Protein AF-A0A5C6LNM5-F1 (afdb_monomer_lite)

pLDDT: mean 77.06, std 18.8, range [36.38, 93.88]

Structure (mmCIF, N/CA/C/O backbone):
data_AF-A0A5C6LNM5-F1
#
_entry.id   AF-A0A5C6LNM5-F1
#
loop_
_atom_site.group_PDB
_atom_site.id
_atom_site.type_symbol
_atom_site.label_atom_id
_atom_site.label_alt_id
_atom_site.label_comp_id
_atom_site.label_asym_id
_atom_site.label_entity_id
_atom_site.label_seq_id
_atom_site.pdbx_PDB_ins_code
_atom_site.Cartn_x
_atom_site.Cartn_y
_atom_site.Cartn_z
_atom_site.occupancy
_atom_site.B_iso_or_equiv
_atom_site.auth_seq_id
_atom_site.auth_comp_id
_atom_site.auth_asym_id
_atom_site.auth_atom_id
_atom_site.pdbx_PDB_model_num
ATOM 1 N N . MET A 1 1 ? 0.236 -54.122 -20.865 1.00 36.56 1 MET A N 1
ATOM 2 C CA . MET A 1 1 ? 1.444 -53.407 -21.322 1.00 36.56 1 MET A CA 1
ATOM 3 C C . MET A 1 1 ? 1.020 -51.995 -21.698 1.00 36.56 1 MET A C 1
ATOM 5 O O . MET A 1 1 ? 0.007 -51.891 -22.372 1.00 36.56 1 MET A O 1
ATOM 9 N N . ASN A 1 2 ? 1.727 -50.995 -21.145 1.00 37.34 2 ASN A N 1
ATOM 10 C CA . ASN A 1 2 ? 1.994 -49.610 -21.595 1.00 37.34 2 ASN A CA 1
ATOM 11 C C . ASN A 1 2 ? 1.107 -49.020 -22.714 1.00 37.34 2 ASN A C 1
ATOM 13 O O . ASN A 1 2 ? 0.873 -49.675 -23.716 1.00 37.34 2 ASN A O 1
ATOM 17 N N . THR A 1 3 ? 0.653 -47.764 -22.714 1.00 41.94 3 THR A N 1
ATOM 18 C CA . THR A 1 3 ? 1.099 -46.494 -22.094 1.00 41.94 3 THR A CA 1
ATOM 19 C C . THR A 1 3 ? -0.045 -45.509 -22.415 1.00 41.94 3 THR A C 1
ATOM 21 O O . THR A 1 3 ? -0.576 -45.550 -23.517 1.00 41.94 3 THR A O 1
ATOM 24 N N . GLY A 1 4 ? -0.599 -44.726 -21.492 1.00 41.59 4 GLY A N 1
ATOM 25 C CA . GLY A 1 4 ? 0.009 -43.487 -21.020 1.00 41.59 4 GLY A CA 1
ATOM 26 C C . GLY A 1 4 ? -0.140 -42.368 -22.052 1.00 41.59 4 GLY A C 1
ATOM 27 O O . GLY A 1 4 ? 0.735 -42.253 -22.891 1.00 41.59 4 GLY A O 1
ATOM 28 N N . VAL A 1 5 ? -1.182 -41.530 -21.953 1.00 48.62 5 VAL A N 1
ATOM 29 C CA . VAL A 1 5 ? -1.053 -40.083 -22.208 1.00 48.62 5 VAL A CA 1
ATOM 30 C C . VAL A 1 5 ? -2.134 -39.341 -21.418 1.00 48.62 5 VAL A C 1
ATOM 32 O O . VAL A 1 5 ? -3.319 -39.367 -21.747 1.00 48.62 5 VAL A O 1
ATOM 35 N N . PHE A 1 6 ? -1.702 -38.692 -20.342 1.00 45.38 6 PHE A N 1
ATOM 36 C CA . PHE A 1 6 ? -2.466 -37.676 -19.642 1.00 45.38 6 PHE A CA 1
ATOM 37 C C . PHE A 1 6 ? -2.569 -36.463 -20.565 1.00 45.38 6 PHE A C 1
ATOM 39 O O . PHE A 1 6 ? -1.612 -35.711 -20.703 1.00 45.38 6 PHE A O 1
ATOM 46 N N . HIS A 1 7 ? -3.730 -36.245 -21.171 1.00 44.00 7 HIS A N 1
ATOM 47 C CA . HIS A 1 7 ? -4.103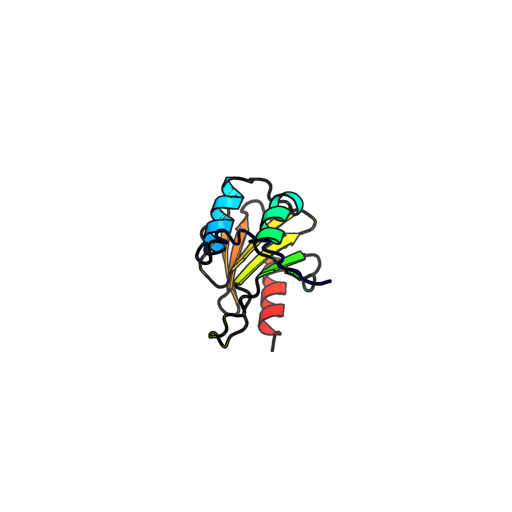 -34.915 -21.637 1.00 44.00 7 HIS A CA 1
ATOM 48 C C . HIS A 1 7 ? -5.035 -34.306 -20.595 1.00 44.00 7 HIS A C 1
ATOM 50 O O . HIS A 1 7 ? -6.209 -34.047 -20.844 1.00 44.00 7 HIS A O 1
ATOM 56 N N . ALA A 1 8 ? -4.489 -34.063 -19.399 1.00 39.69 8 ALA A N 1
ATOM 57 C CA . ALA A 1 8 ? -4.952 -32.934 -18.616 1.00 39.69 8 ALA A CA 1
ATOM 58 C C . ALA A 1 8 ? -4.524 -31.696 -19.410 1.00 39.69 8 ALA A C 1
ATOM 60 O O . ALA A 1 8 ? -3.464 -31.120 -19.180 1.00 39.69 8 ALA A O 1
ATOM 61 N N . ALA A 1 9 ? -5.330 -31.333 -20.408 1.00 42.72 9 ALA A N 1
ATOM 62 C CA . ALA A 1 9 ? -5.367 -29.977 -20.904 1.00 42.72 9 ALA A CA 1
ATOM 63 C C . ALA A 1 9 ? -5.842 -29.146 -19.715 1.00 42.72 9 ALA A C 1
ATOM 65 O O . ALA A 1 9 ? -7.035 -28.906 -19.530 1.00 42.72 9 ALA A O 1
ATOM 66 N N . VAL A 1 10 ? -4.885 -28.793 -18.853 1.00 44.28 10 VAL A N 1
ATOM 67 C CA . VAL A 1 10 ? -4.981 -27.645 -17.975 1.00 44.28 10 VAL A CA 1
ATOM 68 C C . VAL A 1 10 ? -5.440 -26.561 -18.922 1.00 44.28 10 VAL A C 1
ATOM 70 O O . VAL A 1 10 ? -4.698 -26.146 -19.812 1.00 44.28 10 VAL A O 1
ATOM 73 N N . GLN A 1 11 ? -6.711 -26.191 -18.815 1.00 40.22 11 GLN A N 1
ATOM 74 C CA . GLN A 1 11 ? -7.189 -24.965 -19.397 1.00 40.22 11 GLN A CA 1
ATOM 75 C C . GLN A 1 11 ? -6.423 -23.870 -18.654 1.00 40.22 11 GLN A C 1
ATOM 77 O O . GLN A 1 11 ? -6.928 -23.258 -17.721 1.00 40.22 11 GLN A O 1
ATOM 82 N N . GLN A 1 12 ? -5.183 -23.627 -19.092 1.00 39.41 12 GLN A N 1
ATOM 83 C CA . GLN A 1 12 ? -4.413 -22.398 -18.943 1.00 39.41 12 GLN A CA 1
ATOM 84 C C . GLN A 1 12 ? -5.133 -21.303 -19.740 1.00 39.41 12 GLN A C 1
ATOM 86 O O . GLN A 1 12 ? -4.552 -20.571 -20.539 1.00 39.41 12 GLN A O 1
ATOM 91 N N . ASN A 1 13 ? -6.452 -21.230 -19.575 1.00 36.44 13 ASN A N 1
ATOM 92 C CA . ASN A 1 13 ? -7.282 -20.223 -20.162 1.00 36.44 13 ASN A CA 1
ATOM 93 C C . ASN A 1 13 ? -6.990 -18.969 -19.355 1.00 36.44 13 ASN A C 1
ATOM 95 O O . ASN A 1 13 ? -7.612 -18.686 -18.338 1.00 36.44 13 ASN A O 1
ATOM 99 N N . LYS A 1 14 ? -6.023 -18.214 -19.868 1.00 40.78 14 LYS A N 1
ATOM 100 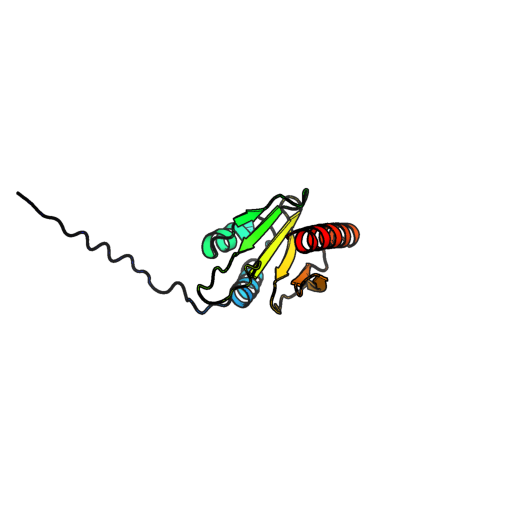C CA . LYS A 1 14 ? -6.021 -16.766 -19.755 1.00 40.78 14 LYS A CA 1
ATOM 101 C C . LYS A 1 14 ? -5.946 -16.287 -18.306 1.00 40.78 14 LYS A C 1
ATOM 103 O O . LYS A 1 14 ? -6.746 -15.454 -17.883 1.00 40.78 14 LYS A O 1
ATOM 108 N N . LEU A 1 15 ? -4.883 -16.681 -17.603 1.00 39.38 15 LEU A N 1
ATOM 109 C CA . LEU A 1 15 ? -4.169 -15.672 -16.821 1.00 39.38 15 LEU A CA 1
ATOM 110 C C . LEU A 1 15 ? -3.847 -14.572 -17.829 1.00 39.38 15 LEU A C 1
ATOM 112 O O . LEU A 1 15 ? -2.957 -14.727 -18.661 1.00 39.38 15 LEU A O 1
ATOM 116 N N . LYS A 1 16 ? -4.698 -13.543 -17.877 1.00 40.62 16 LYS A N 1
ATOM 117 C CA . LYS A 1 16 ? -4.489 -12.352 -18.686 1.00 40.62 16 LYS A CA 1
ATOM 118 C C . LYS A 1 16 ? -3.123 -11.809 -18.269 1.00 40.62 16 LYS A C 1
ATOM 120 O O . LYS A 1 16 ? -3.037 -11.017 -17.340 1.00 40.62 16 LYS A O 1
ATOM 125 N N . GLN A 1 17 ? -2.082 -12.197 -19.002 1.00 39.66 17 GLN A N 1
ATOM 126 C CA . GLN A 1 17 ? -0.718 -11.661 -18.959 1.00 39.66 17 GLN A CA 1
ATOM 127 C C . GLN A 1 17 ? -0.666 -10.148 -19.253 1.00 39.66 17 GLN A C 1
ATOM 129 O O . GLN A 1 17 ? 0.404 -9.567 -19.370 1.00 39.66 17 GLN A O 1
ATOM 134 N N . SER A 1 18 ? -1.816 -9.486 -19.382 1.00 42.84 18 SER A N 1
ATOM 135 C CA . SER A 1 18 ? -1.936 -8.051 -19.612 1.00 42.84 18 SER A CA 1
ATOM 136 C C . SER A 1 18 ? -2.848 -7.356 -18.604 1.00 42.84 18 SER A C 1
ATOM 138 O O . SER A 1 18 ? -3.095 -6.161 -18.760 1.00 42.84 18 SER A O 1
ATOM 140 N N . THR A 1 19 ? -3.362 -8.044 -17.574 1.00 51.81 19 THR A N 1
ATOM 141 C CA . THR A 1 19 ? -3.989 -7.309 -16.471 1.00 51.81 19 THR A CA 1
ATOM 142 C C . THR A 1 19 ? -2.869 -6.778 -15.597 1.00 51.81 19 THR A C 1
ATOM 144 O O . THR A 1 19 ? -2.343 -7.475 -14.736 1.00 51.81 19 THR A O 1
ATOM 147 N N . ILE A 1 20 ? -2.478 -5.543 -15.887 1.00 72.06 20 ILE A N 1
ATOM 148 C CA . ILE A 1 20 ? -1.580 -4.741 -15.066 1.00 72.06 20 ILE A CA 1
ATOM 149 C C . ILE A 1 20 ? -2.092 -4.849 -13.618 1.00 72.06 20 ILE A C 1
ATOM 151 O O . ILE A 1 20 ? -3.262 -4.528 -13.378 1.00 72.06 20 ILE A O 1
ATOM 155 N N . ILE A 1 21 ? -1.266 -5.363 -12.695 1.00 78.56 21 ILE A N 1
ATOM 156 C CA . ILE A 1 21 ? -1.649 -5.630 -11.295 1.00 78.56 21 ILE A CA 1
ATOM 157 C C . ILE A 1 21 ? -2.254 -4.379 -10.652 1.00 78.56 21 ILE A C 1
ATOM 159 O O . ILE A 1 21 ? -3.230 -4.474 -9.916 1.00 78.56 21 ILE A O 1
ATOM 163 N N . GLU A 1 22 ? -1.776 -3.205 -11.060 1.00 80.38 22 GLU A N 1
ATOM 164 C CA . GLU A 1 22 ? -2.323 -1.902 -10.703 1.00 80.38 22 GLU A CA 1
ATOM 165 C C . GLU A 1 22 ? -3.830 -1.751 -11.021 1.00 80.38 22 GLU A C 1
ATOM 167 O O . GLU A 1 22 ? -4.626 -1.356 -10.167 1.00 80.38 22 GLU A O 1
ATOM 172 N N . ASN A 1 23 ? -4.251 -2.105 -12.239 1.00 81.75 23 ASN A N 1
ATOM 173 C CA . ASN A 1 23 ? -5.659 -2.036 -12.645 1.00 81.75 23 ASN A CA 1
ATOM 174 C C . ASN A 1 23 ? -6.488 -3.128 -11.970 1.00 81.75 23 ASN A C 1
ATOM 176 O O . ASN A 1 23 ? -7.616 -2.872 -11.558 1.00 81.75 23 ASN A O 1
ATOM 180 N N . ALA A 1 24 ? -5.926 -4.334 -11.848 1.00 84.56 24 ALA A N 1
ATOM 181 C CA . ALA A 1 24 ? -6.593 -5.425 -11.152 1.00 84.56 24 ALA A CA 1
ATOM 182 C C . ALA A 1 24 ? -6.861 -5.065 -9.692 1.00 84.56 24 ALA A C 1
ATOM 184 O O . ALA A 1 24 ? -7.947 -5.334 -9.200 1.00 84.56 24 ALA A O 1
ATOM 185 N N . LEU A 1 25 ? -5.897 -4.431 -9.022 1.00 86.44 25 LEU A N 1
ATOM 186 C CA . LEU A 1 25 ? -6.031 -3.993 -7.642 1.00 86.44 25 LEU A CA 1
ATOM 187 C C . LEU A 1 25 ? -7.112 -2.926 -7.511 1.00 86.44 25 LEU A C 1
ATOM 189 O O . LEU A 1 25 ? -7.975 -3.044 -6.649 1.00 86.44 25 LEU A O 1
ATOM 193 N N . ALA A 1 26 ? -7.107 -1.918 -8.387 1.00 85.06 26 ALA A N 1
ATOM 194 C CA . ALA A 1 26 ? -8.131 -0.879 -8.380 1.00 85.06 26 ALA A CA 1
ATOM 195 C C . ALA A 1 26 ? -9.544 -1.466 -8.542 1.00 85.06 26 ALA A C 1
ATOM 197 O O . ALA A 1 26 ? -10.428 -1.143 -7.752 1.00 85.06 26 ALA A O 1
ATOM 198 N N . THR A 1 27 ? -9.742 -2.371 -9.506 1.00 86.62 27 THR A N 1
ATOM 199 C CA . THR A 1 27 ? -11.026 -3.060 -9.706 1.00 86.62 27 THR A CA 1
ATOM 200 C C . THR A 1 27 ? -11.378 -3.957 -8.521 1.00 86.62 27 THR A C 1
ATOM 202 O O . THR A 1 27 ? -12.482 -3.862 -7.994 1.00 86.62 27 THR A O 1
ATOM 205 N N . TYR A 1 28 ? -10.428 -4.758 -8.034 1.00 87.31 28 TYR A N 1
ATOM 206 C CA . TYR A 1 28 ? -10.642 -5.657 -6.902 1.00 87.31 28 TYR A CA 1
ATOM 207 C C . TYR A 1 28 ? -11.086 -4.892 -5.654 1.00 87.31 28 TYR A C 1
ATOM 209 O O . TYR A 1 28 ? -12.021 -5.300 -4.979 1.00 87.31 28 TYR A O 1
ATOM 217 N N . MET A 1 29 ? -10.468 -3.746 -5.369 1.00 85.12 29 MET A N 1
ATOM 218 C CA . MET A 1 29 ? -10.834 -2.902 -4.230 1.00 85.12 29 MET A CA 1
ATOM 219 C C . MET A 1 29 ? -12.200 -2.219 -4.375 1.00 85.12 29 MET A C 1
ATOM 221 O O . MET A 1 29 ? -12.801 -1.849 -3.366 1.00 85.12 29 MET A O 1
ATOM 225 N N . GLN A 1 30 ? -12.690 -2.030 -5.603 1.00 84.69 30 GLN A N 1
ATOM 226 C CA . GLN A 1 30 ? -14.048 -1.541 -5.852 1.00 84.69 30 GLN A CA 1
ATOM 227 C C . GLN A 1 30 ? -15.091 -2.646 -5.636 1.00 84.69 30 GLN A C 1
ATOM 229 O O . GLN A 1 30 ? -16.155 -2.377 -5.082 1.00 84.69 30 GLN A O 1
ATOM 234 N N . GLU A 1 31 ? -14.784 -3.882 -6.038 1.00 85.06 31 GLU A N 1
ATOM 235 C CA . GLU A 1 31 ? -15.663 -5.046 -5.856 1.00 85.06 31 GLU A CA 1
ATOM 236 C C . GLU A 1 31 ? -15.646 -5.574 -4.410 1.00 85.06 31 GLU A C 1
ATOM 238 O O . GLU A 1 31 ? -16.665 -6.038 -3.897 1.00 85.06 31 GLU A O 1
ATOM 243 N N . HIS A 1 32 ? -14.506 -5.444 -3.728 1.00 83.50 32 HIS A N 1
ATOM 244 C CA . HIS A 1 32 ? -14.265 -5.903 -2.365 1.00 83.50 32 HIS A CA 1
ATOM 245 C C . HIS A 1 32 ? -13.847 -4.724 -1.472 1.00 83.50 32 HIS A C 1
ATOM 247 O O . HIS A 1 32 ? -12.656 -4.440 -1.317 1.00 83.50 32 HIS A O 1
ATOM 253 N N . PRO A 1 33 ? -14.805 -4.033 -0.826 1.00 76.06 33 PRO A N 1
ATOM 254 C CA . PRO A 1 33 ? -14.504 -2.877 0.020 1.00 76.06 33 PRO A CA 1
ATOM 255 C C . PRO A 1 33 ? -13.800 -3.257 1.334 1.00 76.06 33 PRO A C 1
ATOM 257 O O . PRO A 1 33 ? -13.330 -2.381 2.069 1.00 76.06 33 PRO A O 1
ATOM 260 N N . GLU A 1 34 ? -13.739 -4.550 1.657 1.00 84.31 34 GLU A N 1
ATOM 261 C CA . GLU A 1 34 ? -13.076 -5.080 2.841 1.00 84.31 34 GLU A CA 1
ATOM 262 C C . GLU A 1 34 ? -11.556 -4.941 2.727 1.00 84.31 34 GLU A C 1
ATOM 264 O O . GLU A 1 34 ? -10.848 -5.793 2.197 1.00 84.31 34 GLU A O 1
ATOM 269 N N . LYS A 1 35 ? -11.038 -3.855 3.302 1.00 85.94 35 LYS A N 1
ATOM 270 C CA . LYS A 1 35 ? -9.603 -3.563 3.416 1.00 85.94 35 LYS A CA 1
ATOM 271 C C . LYS A 1 35 ? -8.940 -4.401 4.514 1.00 85.94 35 LYS A C 1
ATOM 273 O O . LYS A 1 35 ? -8.263 -3.858 5.388 1.00 85.94 35 LYS A O 1
ATOM 278 N N . THR A 1 36 ? -9.181 -5.707 4.522 1.00 90.25 36 THR A N 1
ATOM 279 C CA . THR A 1 36 ? -8.613 -6.646 5.495 1.00 90.25 36 THR A CA 1
ATOM 280 C C . THR A 1 36 ? -7.737 -7.678 4.808 1.00 90.25 36 THR A C 1
ATOM 282 O O . THR A 1 36 ? -7.856 -7.905 3.606 1.00 90.25 36 THR A O 1
ATOM 285 N N . LYS A 1 37 ? -6.846 -8.326 5.562 1.00 87.38 37 LYS A N 1
ATOM 286 C CA . LYS A 1 37 ? -6.022 -9.417 5.027 1.00 87.38 37 LYS A CA 1
ATOM 287 C C . LYS A 1 37 ? -6.882 -10.526 4.410 1.00 87.38 37 LYS A C 1
ATOM 289 O O . LYS A 1 37 ? -6.572 -10.976 3.316 1.00 87.38 37 LYS A O 1
ATOM 294 N N . ALA A 1 38 ? -7.971 -10.909 5.079 1.00 88.56 38 ALA A N 1
ATOM 295 C CA . ALA A 1 38 ? -8.914 -11.902 4.568 1.00 88.56 38 ALA A CA 1
ATOM 296 C C . ALA A 1 38 ? -9.597 -11.430 3.274 1.00 88.56 38 ALA A C 1
ATOM 298 O O . ALA A 1 38 ? -9.644 -12.173 2.299 1.00 88.56 38 ALA A O 1
ATOM 299 N N . GLY A 1 39 ? -10.044 -10.169 3.229 1.00 86.50 39 GLY A N 1
ATOM 300 C CA . GLY A 1 39 ? -10.644 -9.581 2.028 1.00 86.50 39 GLY A CA 1
ATOM 301 C C . GLY A 1 39 ? -9.679 -9.508 0.843 1.00 86.50 39 GLY A C 1
ATOM 302 O O . GLY A 1 39 ? -10.105 -9.608 -0.301 1.00 86.50 39 GLY A O 1
ATOM 303 N N . MET A 1 40 ? -8.376 -9.401 1.103 1.00 89.88 40 MET A N 1
ATOM 304 C CA . MET A 1 40 ? -7.323 -9.358 0.085 1.00 89.88 40 MET A CA 1
ATOM 305 C C . MET A 1 40 ? -6.690 -10.726 -0.206 1.00 89.88 40 MET A C 1
ATOM 307 O O . MET A 1 40 ? -5.810 -10.809 -1.061 1.00 89.88 40 MET A O 1
ATOM 311 N N . GLU A 1 41 ? -7.107 -11.798 0.472 1.00 88.38 41 GLU A N 1
ATOM 312 C CA . GLU A 1 41 ? -6.461 -13.111 0.366 1.00 88.38 41 GLU A CA 1
ATOM 313 C C . GLU A 1 41 ? -6.550 -13.676 -1.056 1.00 88.38 41 GLU A C 1
ATOM 315 O O . GLU A 1 41 ? -5.539 -14.113 -1.606 1.00 88.38 41 GLU A O 1
ATOM 320 N N . SER A 1 42 ? -7.720 -13.581 -1.694 1.00 88.25 42 SER A N 1
ATOM 321 C CA . SER A 1 42 ? -7.904 -14.017 -3.083 1.00 88.25 42 SER A CA 1
ATOM 322 C C . SER A 1 42 ? -6.993 -13.249 -4.040 1.00 88.25 42 SER A C 1
ATOM 324 O O . SER A 1 42 ? -6.404 -13.848 -4.935 1.00 88.25 42 SER A O 1
ATOM 326 N N . PHE A 1 43 ? -6.821 -11.939 -3.829 1.00 87.25 43 PHE A N 1
ATOM 327 C CA . PHE A 1 43 ? -5.910 -11.116 -4.627 1.00 87.25 43 PHE A CA 1
ATOM 328 C C . PHE A 1 43 ? -4.446 -11.522 -4.414 1.00 87.25 43 PHE A C 1
ATOM 330 O O . PHE A 1 43 ? -3.707 -11.705 -5.380 1.00 87.25 43 PHE A O 1
ATOM 337 N N . ILE A 1 44 ? -4.039 -11.717 -3.155 1.00 87.38 44 ILE A N 1
ATOM 338 C CA . ILE A 1 44 ? -2.699 -12.191 -2.781 1.00 87.38 44 ILE A CA 1
ATOM 339 C C . ILE A 1 44 ? -2.397 -13.527 -3.463 1.00 87.38 44 ILE A C 1
ATOM 341 O O . ILE A 1 44 ? -1.336 -13.675 -4.060 1.00 87.38 44 ILE A O 1
ATOM 345 N N . GLN A 1 45 ? -3.332 -14.477 -3.434 1.00 86.50 45 GLN A N 1
ATOM 346 C CA . GLN A 1 45 ? -3.164 -15.781 -4.076 1.00 86.50 45 GLN A CA 1
ATOM 347 C C . GLN A 1 45 ? -3.154 -15.678 -5.606 1.00 86.50 45 GLN A C 1
ATOM 349 O O . GLN A 1 45 ? -2.313 -16.298 -6.255 1.00 86.50 45 GLN A O 1
ATOM 354 N N . GLN A 1 46 ? -4.048 -14.872 -6.186 1.00 83.88 46 GLN A N 1
ATOM 355 C CA . GLN A 1 46 ? -4.162 -14.687 -7.634 1.00 83.88 46 GLN A CA 1
ATOM 356 C C . GLN A 1 46 ? -2.891 -14.088 -8.248 1.00 83.88 46 GLN A C 1
ATOM 358 O O . GLN A 1 46 ? -2.488 -14.503 -9.334 1.00 83.88 46 GLN A O 1
ATOM 363 N N . PHE A 1 47 ? -2.273 -13.124 -7.564 1.00 81.38 47 PHE A N 1
ATOM 364 C CA . PHE A 1 47 ? -1.031 -12.476 -7.995 1.00 81.38 47 PHE A CA 1
ATOM 365 C C . PHE A 1 47 ? 0.221 -13.076 -7.349 1.00 81.38 47 PHE A C 1
ATOM 367 O O . PHE A 1 47 ? 1.310 -12.552 -7.559 1.00 81.38 47 PHE A O 1
ATOM 374 N N . GLN A 1 48 ? 0.067 -14.167 -6.590 1.00 82.62 48 GLN A N 1
ATOM 375 C CA . GLN A 1 48 ? 1.143 -14.879 -5.896 1.00 82.62 48 GLN A CA 1
ATOM 376 C C . GLN A 1 48 ? 2.047 -13.950 -5.067 1.00 82.62 48 GLN A C 1
ATOM 378 O O . GLN A 1 48 ? 3.267 -14.092 -5.079 1.00 82.62 48 GLN A O 1
ATOM 383 N N . LEU A 1 49 ? 1.446 -12.993 -4.353 1.00 85.44 49 LEU A N 1
ATOM 384 C CA . LEU A 1 49 ? 2.193 -12.040 -3.537 1.00 85.44 49 LEU A CA 1
ATOM 385 C C . LEU A 1 49 ? 2.878 -12.751 -2.367 1.00 85.44 49 LEU A C 1
ATOM 387 O O . LEU A 1 49 ? 2.251 -13.511 -1.625 1.00 85.44 49 LEU A O 1
ATOM 391 N N . GLU A 1 50 ? 4.151 -12.447 -2.163 1.00 85.62 50 GLU A N 1
ATOM 392 C CA . GLU A 1 50 ? 4.949 -12.985 -1.071 1.00 85.62 50 GLU A CA 1
ATOM 393 C C . GLU A 1 50 ? 4.818 -12.116 0.179 1.00 85.62 50 GLU A C 1
ATOM 395 O O . GLU A 1 50 ? 4.809 -10.888 0.106 1.00 85.62 50 GLU A O 1
ATOM 400 N N . ALA A 1 51 ? 4.727 -12.758 1.343 1.00 86.69 51 ALA A N 1
ATOM 401 C CA . ALA A 1 51 ? 4.695 -12.059 2.620 1.00 86.69 51 ALA A CA 1
ATOM 402 C C . ALA A 1 51 ? 6.114 -11.678 3.068 1.00 86.69 51 ALA A C 1
ATOM 404 O O . ALA A 1 51 ? 6.972 -12.540 3.251 1.00 86.69 51 ALA A O 1
ATOM 405 N N . MET A 1 52 ? 6.325 -10.395 3.335 1.00 83.44 52 MET A N 1
ATOM 406 C CA . MET A 1 52 ? 7.490 -9.832 4.002 1.00 83.44 52 MET A CA 1
ATOM 407 C C . MET A 1 52 ? 7.069 -9.240 5.343 1.00 83.44 52 MET A C 1
ATOM 409 O O . MET A 1 52 ? 6.145 -8.438 5.431 1.00 83.44 52 MET A O 1
ATOM 413 N N . ASP A 1 53 ? 7.786 -9.611 6.397 1.00 82.00 53 ASP A N 1
ATOM 414 C CA . ASP A 1 53 ? 7.558 -9.111 7.758 1.00 82.00 53 ASP A CA 1
ATOM 415 C C . ASP A 1 53 ? 8.814 -8.402 8.303 1.00 82.00 53 ASP A C 1
ATOM 417 O O . ASP A 1 53 ? 9.068 -8.341 9.505 1.00 82.00 53 ASP A O 1
ATOM 421 N N . ASN A 1 54 ? 9.641 -7.856 7.402 1.00 76.62 54 ASN A N 1
ATOM 422 C CA . ASN A 1 54 ? 10.865 -7.133 7.761 1.00 76.62 54 ASN A CA 1
ATOM 423 C C . ASN A 1 54 ? 10.553 -5.806 8.469 1.00 76.62 54 ASN A C 1
ATOM 425 O O . ASN A 1 54 ? 11.298 -5.372 9.350 1.00 76.62 54 ASN A O 1
ATOM 429 N N . ASN A 1 55 ? 9.420 -5.180 8.139 1.00 79.56 55 ASN A N 1
ATOM 430 C CA . ASN A 1 55 ? 9.011 -3.890 8.681 1.00 79.56 55 ASN A CA 1
ATOM 431 C C . ASN A 1 55 ? 8.006 -4.007 9.836 1.00 79.56 55 ASN A C 1
ATOM 433 O O . ASN A 1 55 ? 7.087 -3.196 9.931 1.00 79.56 55 ASN A O 1
ATOM 437 N N . LYS A 1 56 ? 8.195 -4.939 10.783 1.00 81.44 56 LYS A N 1
ATOM 438 C CA . LYS A 1 56 ? 7.326 -5.058 11.976 1.00 81.44 56 LYS A CA 1
ATOM 439 C C . LYS A 1 56 ? 7.003 -3.692 12.616 1.00 81.44 56 LYS A C 1
ATOM 441 O O . LYS A 1 56 ? 7.913 -2.858 12.782 1.00 81.44 56 LYS A O 1
ATOM 446 N N . PRO A 1 57 ? 5.740 -3.448 13.022 1.00 87.94 57 PRO A N 1
ATOM 447 C CA . PRO A 1 57 ? 4.592 -4.373 13.055 1.00 87.94 57 PRO A CA 1
ATOM 448 C C . PRO A 1 57 ? 3.781 -4.451 11.740 1.00 87.94 57 PRO A C 1
ATOM 450 O O . PRO A 1 57 ? 2.612 -4.839 11.770 1.00 87.94 57 PRO A O 1
ATOM 453 N N . TYR A 1 58 ? 4.355 -4.020 10.615 1.00 90.12 58 TYR A N 1
ATOM 454 C CA . TYR A 1 58 ? 3.706 -4.063 9.307 1.00 90.12 58 TYR A CA 1
ATOM 455 C C . TYR A 1 58 ? 4.014 -5.375 8.591 1.00 90.12 58 TYR A C 1
ATOM 457 O O . TYR A 1 58 ? 5.163 -5.812 8.585 1.00 90.12 58 TYR A O 1
ATOM 465 N N . ILE A 1 59 ? 2.982 -5.950 7.976 1.00 91.06 59 ILE A N 1
ATOM 466 C CA . ILE A 1 59 ? 3.093 -7.103 7.085 1.00 91.06 59 ILE A CA 1
ATOM 467 C C . ILE A 1 59 ? 2.906 -6.586 5.665 1.00 91.06 59 ILE A C 1
ATOM 469 O O . ILE A 1 59 ? 1.906 -5.935 5.355 1.00 91.06 59 ILE A O 1
ATOM 473 N N . GLU A 1 60 ? 3.866 -6.877 4.806 1.00 89.81 60 GLU A N 1
ATOM 474 C CA . GLU A 1 60 ? 3.900 -6.432 3.423 1.00 89.81 60 GLU A CA 1
ATOM 475 C C . GLU A 1 60 ? 3.677 -7.632 2.509 1.00 89.81 60 GLU A C 1
ATOM 477 O O . GLU A 1 60 ? 4.355 -8.640 2.648 1.00 89.81 60 GLU A O 1
ATOM 482 N N . TYR A 1 61 ? 2.728 -7.550 1.581 1.00 89.75 61 TYR A N 1
ATOM 483 C CA . TYR A 1 61 ? 2.550 -8.571 0.547 1.00 89.75 61 TYR A CA 1
ATOM 484 C C . TYR A 1 61 ? 2.979 -7.994 -0.786 1.00 89.75 61 TYR A C 1
ATOM 486 O O . TYR A 1 61 ? 2.316 -7.090 -1.292 1.00 89.75 61 TYR A O 1
ATOM 494 N N . TYR A 1 62 ? 4.081 -8.481 -1.339 1.00 85.94 62 TYR A N 1
ATOM 495 C CA . TYR A 1 62 ? 4.683 -7.895 -2.527 1.00 85.94 62 TYR A CA 1
ATOM 496 C C . TYR A 1 62 ? 4.700 -8.857 -3.707 1.00 85.94 62 TYR A C 1
ATOM 498 O O . TYR A 1 62 ? 4.806 -10.067 -3.537 1.00 85.94 62 TYR A O 1
ATOM 506 N N . ASN A 1 63 ? 4.621 -8.299 -4.913 1.00 80.19 63 ASN A N 1
ATOM 507 C CA . ASN A 1 63 ? 4.946 -9.032 -6.127 1.00 80.19 63 ASN A CA 1
ATOM 508 C C . ASN A 1 63 ? 6.366 -8.685 -6.557 1.00 80.19 63 ASN A C 1
ATOM 510 O O . ASN A 1 63 ? 6.707 -7.500 -6.677 1.00 80.19 63 ASN A O 1
ATOM 514 N N . TYR A 1 64 ? 7.153 -9.712 -6.844 1.00 66.56 64 TYR A N 1
ATOM 515 C CA . TYR A 1 64 ? 8.448 -9.557 -7.476 1.00 66.56 64 TYR A CA 1
ATOM 516 C C . TYR A 1 64 ? 8.319 -9.893 -8.956 1.00 66.56 64 TYR A C 1
ATOM 518 O O . TYR A 1 64 ? 8.095 -11.041 -9.337 1.00 66.56 64 TYR A O 1
ATOM 526 N N . GLU A 1 65 ? 8.438 -8.884 -9.812 1.00 58.00 65 GLU A N 1
ATOM 527 C CA . GLU A 1 65 ? 8.440 -9.119 -11.249 1.00 58.00 65 GLU A CA 1
ATOM 528 C C . GLU A 1 65 ? 9.876 -9.369 -11.712 1.00 58.00 65 GLU A C 1
ATOM 530 O O . GLU A 1 65 ? 10.604 -8.441 -12.048 1.00 58.00 65 GLU A O 1
ATOM 535 N N . SER A 1 66 ? 10.281 -10.640 -11.756 1.00 46.28 66 SER A N 1
ATOM 536 C CA . SER A 1 66 ? 11.459 -11.060 -12.524 1.00 46.28 66 SER A CA 1
ATOM 537 C C . SER A 1 66 ? 11.103 -11.048 -14.010 1.00 46.28 66 SER A C 1
ATOM 539 O O . SER A 1 66 ? 10.897 -12.095 -14.626 1.00 46.28 66 SER A O 1
ATOM 541 N N . ALA A 1 67 ? 10.970 -9.862 -14.603 1.00 43.62 67 ALA A N 1
ATOM 542 C CA . ALA A 1 67 ? 11.005 -9.760 -16.052 1.00 43.62 67 ALA A CA 1
ATOM 543 C C . ALA A 1 67 ? 12.418 -10.165 -16.485 1.00 43.62 67 ALA A C 1
ATOM 545 O O . ALA A 1 67 ? 13.389 -9.535 -16.083 1.00 43.62 67 ALA A O 1
ATOM 546 N N . ALA A 1 68 ? 12.537 -11.213 -17.301 1.00 44.34 68 ALA A N 1
ATOM 547 C CA . ALA A 1 68 ? 13.809 -11.732 -17.816 1.00 44.34 68 ALA A CA 1
ATOM 548 C C . ALA A 1 68 ? 14.685 -10.692 -18.562 1.00 44.34 68 ALA A C 1
ATOM 550 O O . ALA A 1 68 ? 15.800 -11.021 -18.955 1.00 44.34 68 ALA A O 1
ATOM 551 N N . ASP A 1 69 ? 14.187 -9.466 -18.746 1.00 41.44 69 ASP A N 1
ATOM 552 C CA . ASP A 1 69 ? 14.781 -8.380 -19.527 1.00 41.44 69 ASP A CA 1
ATOM 553 C C . ASP A 1 69 ? 15.054 -7.099 -18.705 1.00 41.44 69 ASP A C 1
ATOM 555 O O . ASP A 1 69 ? 15.727 -6.202 -19.204 1.00 41.44 69 ASP A O 1
ATOM 559 N N . ASP A 1 70 ? 14.571 -6.987 -17.455 1.00 39.69 70 ASP A N 1
ATOM 560 C CA . ASP A 1 70 ? 14.752 -5.770 -16.646 1.00 39.69 70 ASP A CA 1
ATOM 561 C C . ASP A 1 70 ? 15.795 -6.009 -15.532 1.00 39.69 70 ASP A C 1
ATOM 563 O O . ASP A 1 70 ? 15.544 -6.765 -14.590 1.00 39.69 70 ASP A O 1
ATOM 567 N N . PRO A 1 71 ? 16.999 -5.409 -15.622 1.00 38.81 71 PRO A N 1
ATOM 568 C CA . PRO A 1 71 ? 18.121 -5.694 -14.726 1.00 38.81 71 PRO A CA 1
ATOM 569 C C . PRO A 1 71 ? 17.989 -5.054 -13.335 1.00 38.81 71 PRO A C 1
ATOM 571 O O . PRO A 1 71 ? 18.922 -5.144 -12.539 1.00 38.81 71 PRO A O 1
ATOM 574 N N . SER A 1 72 ? 16.867 -4.392 -13.035 1.00 36.38 72 SER A N 1
ATOM 575 C CA . SER A 1 72 ? 16.597 -3.792 -11.726 1.00 36.38 72 SER A CA 1
ATOM 576 C C . SER A 1 72 ? 15.524 -4.597 -10.991 1.00 36.38 72 SER A C 1
ATOM 578 O O . SER A 1 72 ? 14.341 -4.273 -11.094 1.00 36.38 72 SER A O 1
ATOM 580 N N . PRO A 1 73 ? 15.905 -5.651 -10.250 1.00 49.28 73 PRO A N 1
ATOM 581 C CA . PRO A 1 73 ? 14.981 -6.364 -9.383 1.00 49.28 73 PRO A CA 1
ATOM 582 C C . PRO A 1 73 ? 14.296 -5.398 -8.406 1.00 49.28 73 PRO A C 1
ATOM 584 O O . PRO A 1 73 ? 14.941 -4.832 -7.524 1.00 49.28 73 PRO A O 1
ATOM 587 N N . GLY A 1 74 ? 12.993 -5.182 -8.570 1.00 58.44 74 GLY A N 1
ATOM 588 C CA . GLY A 1 74 ? 12.247 -4.185 -7.809 1.00 58.44 74 GLY A CA 1
ATOM 589 C C . GLY A 1 74 ? 10.859 -4.676 -7.429 1.00 58.44 74 GLY A C 1
ATOM 590 O O . GLY A 1 74 ? 10.236 -5.463 -8.143 1.00 58.44 74 GLY A O 1
ATOM 591 N N . PHE A 1 75 ? 10.357 -4.198 -6.292 1.00 69.56 75 PHE A N 1
ATOM 592 C CA . PHE A 1 75 ? 8.983 -4.467 -5.891 1.00 69.56 75 PHE A CA 1
ATOM 593 C C . PHE A 1 75 ? 8.037 -3.813 -6.900 1.00 69.56 75 PHE A C 1
ATOM 595 O O . PHE A 1 75 ? 8.109 -2.605 -7.144 1.00 69.56 75 PHE A O 1
ATOM 602 N N . ARG A 1 76 ? 7.136 -4.588 -7.510 1.00 78.00 7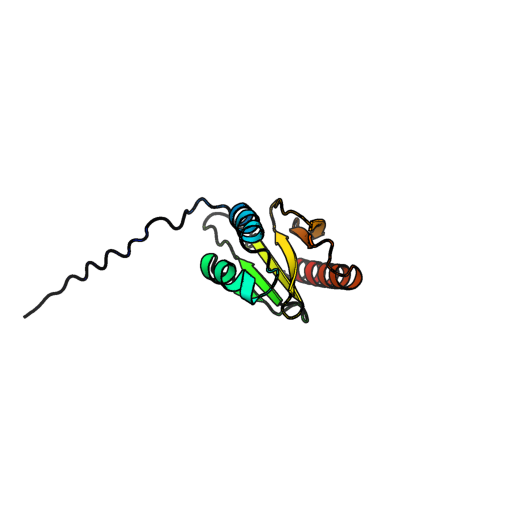6 ARG A N 1
ATOM 603 C CA . ARG A 1 76 ? 6.169 -4.002 -8.445 1.00 78.00 76 ARG A CA 1
ATOM 604 C C . ARG A 1 76 ? 5.036 -3.327 -7.682 1.00 78.00 76 ARG A C 1
ATOM 606 O O . ARG A 1 76 ? 4.894 -2.113 -7.752 1.00 78.00 76 ARG A O 1
ATOM 613 N N . THR A 1 77 ? 4.342 -4.114 -6.868 1.00 84.94 77 THR A N 1
ATOM 614 C CA . THR A 1 77 ? 3.258 -3.679 -5.984 1.00 84.94 77 THR A CA 1
ATOM 615 C C . THR A 1 77 ? 3.452 -4.329 -4.624 1.00 84.94 77 THR A C 1
ATOM 617 O O . THR A 1 77 ? 3.791 -5.509 -4.552 1.00 84.94 77 THR A O 1
ATOM 620 N N . VAL A 1 78 ? 3.212 -3.577 -3.557 1.00 89.19 78 VAL A N 1
ATOM 621 C CA . VAL A 1 78 ? 3.320 -3.990 -2.160 1.00 89.19 78 VAL A CA 1
ATOM 622 C C . VAL A 1 78 ? 2.051 -3.568 -1.433 1.00 89.19 78 VAL A C 1
ATOM 624 O O . VAL A 1 78 ? 1.736 -2.385 -1.326 1.00 89.19 78 VAL A O 1
ATOM 627 N N . LEU A 1 79 ? 1.308 -4.528 -0.906 1.00 91.81 79 LEU A N 1
ATOM 628 C CA . LEU A 1 79 ? 0.166 -4.278 -0.039 1.00 91.81 79 LEU A CA 1
ATOM 629 C C . LEU A 1 79 ? 0.652 -4.164 1.401 1.00 91.81 79 LEU A C 1
ATOM 631 O O . LEU A 1 79 ? 1.308 -5.074 1.902 1.00 91.81 79 LEU A O 1
ATOM 635 N N . VAL A 1 80 ? 0.310 -3.071 2.077 1.00 93.19 80 VAL A N 1
ATOM 636 C CA . VAL A 1 80 ? 0.795 -2.790 3.429 1.00 93.19 80 VAL A CA 1
ATOM 637 C C . VAL A 1 80 ? -0.326 -3.009 4.428 1.00 93.19 80 VAL A C 1
ATOM 639 O O . VAL A 1 80 ? -1.315 -2.268 4.455 1.00 93.19 80 VAL A O 1
ATOM 642 N N . PHE A 1 81 ? -0.149 -4.002 5.290 1.00 92.75 81 PHE A N 1
ATOM 643 C CA . PHE A 1 81 ? -1.075 -4.322 6.362 1.00 92.75 81 PHE A CA 1
ATOM 644 C C . PHE A 1 81 ? -0.483 -3.937 7.710 1.00 92.75 81 PHE A C 1
ATOM 646 O O . PHE A 1 81 ? 0.695 -4.144 7.992 1.00 92.75 81 PHE A O 1
ATOM 653 N N . HIS A 1 82 ? -1.329 -3.395 8.576 1.00 92.25 82 HIS A N 1
ATOM 654 C CA . HIS A 1 82 ? -1.031 -3.245 9.989 1.00 92.25 82 HIS A CA 1
ATOM 655 C C . HIS A 1 82 ? -2.057 -4.046 10.781 1.00 92.25 82 HIS A C 1
ATOM 657 O O . HIS A 1 82 ? -3.253 -3.733 10.749 1.00 92.25 82 HIS A O 1
ATOM 663 N N . LYS A 1 83 ? -1.583 -5.070 11.501 1.00 88.38 83 LYS A N 1
ATOM 664 C CA . LYS A 1 83 ? -2.442 -6.137 12.038 1.00 88.38 83 LYS A CA 1
ATOM 665 C C . LYS A 1 83 ? -3.192 -6.800 10.873 1.00 88.38 83 LYS A C 1
ATOM 667 O O . LYS A 1 83 ? -2.550 -7.266 9.942 1.00 88.38 83 LYS A O 1
ATOM 672 N N . ASP A 1 84 ? -4.520 -6.756 10.873 1.00 88.94 84 ASP A N 1
ATOM 673 C CA . ASP A 1 84 ? -5.356 -7.322 9.810 1.00 88.94 84 ASP A CA 1
ATOM 674 C C . ASP A 1 84 ? -5.921 -6.279 8.845 1.00 88.94 84 ASP A C 1
ATOM 676 O O . ASP A 1 84 ? -6.675 -6.638 7.944 1.00 88.94 84 ASP A O 1
ATOM 680 N N . LYS A 1 85 ? -5.582 -4.993 9.012 1.00 91.12 85 LYS A N 1
ATOM 681 C CA . LYS A 1 85 ? -6.121 -3.903 8.192 1.00 91.12 85 LYS A CA 1
ATOM 682 C C . LYS A 1 85 ? -5.110 -3.458 7.142 1.00 91.12 85 LYS A C 1
ATOM 684 O O . LYS A 1 85 ? -3.971 -3.138 7.477 1.00 91.12 85 LYS A O 1
ATOM 689 N N . LEU A 1 86 ? -5.551 -3.373 5.892 1.00 92.19 86 LEU A N 1
ATOM 690 C CA . LEU A 1 86 ? -4.804 -2.755 4.806 1.00 92.19 86 LEU A CA 1
ATOM 691 C C . LEU A 1 86 ? -4.788 -1.236 5.027 1.00 92.19 86 LEU A C 1
ATOM 693 O O . LEU A 1 86 ? -5.831 -0.580 5.037 1.00 92.19 86 LEU A O 1
ATOM 697 N N . ILE A 1 87 ? -3.596 -0.683 5.232 1.00 93.44 87 ILE A N 1
ATOM 698 C CA . ILE A 1 87 ? -3.392 0.744 5.518 1.00 93.44 87 ILE A CA 1
ATOM 699 C C . ILE A 1 87 ? -2.986 1.538 4.276 1.00 93.44 87 ILE A C 1
ATOM 701 O O . ILE A 1 87 ? -3.140 2.764 4.242 1.00 93.44 87 ILE A O 1
ATOM 705 N N . GLY A 1 88 ? -2.487 0.844 3.255 1.00 92.25 88 GLY A N 1
ATOM 706 C CA . GLY A 1 88 ? -2.067 1.433 1.999 1.00 92.25 88 GLY A CA 1
ATOM 707 C C . GLY A 1 88 ? -1.416 0.426 1.064 1.00 92.25 88 GLY A C 1
ATOM 708 O O . GLY A 1 88 ? -1.295 -0.759 1.373 1.00 92.25 88 GLY A O 1
ATOM 709 N N . VAL A 1 89 ? -1.003 0.938 -0.085 1.00 92.19 89 VAL A N 1
ATOM 710 C CA . VAL A 1 89 ? -0.340 0.199 -1.156 1.00 92.19 89 VAL A CA 1
ATOM 711 C C . VAL A 1 89 ? 0.887 0.993 -1.577 1.00 92.19 89 VAL A C 1
ATOM 713 O O . VAL A 1 89 ? 0.802 2.209 -1.719 1.00 92.19 89 VAL A O 1
ATOM 716 N N . VAL A 1 90 ? 2.019 0.336 -1.774 1.00 91.00 90 VAL A N 1
ATOM 717 C CA . VAL A 1 90 ? 3.207 0.923 -2.391 1.00 91.00 90 VAL A CA 1
ATOM 718 C C . VAL A 1 90 ? 3.392 0.302 -3.761 1.00 91.00 90 VAL A C 1
ATOM 720 O O . VAL A 1 90 ? 3.236 -0.900 -3.919 1.00 91.00 90 VAL A O 1
ATOM 723 N N . ASP A 1 91 ? 3.714 1.108 -4.755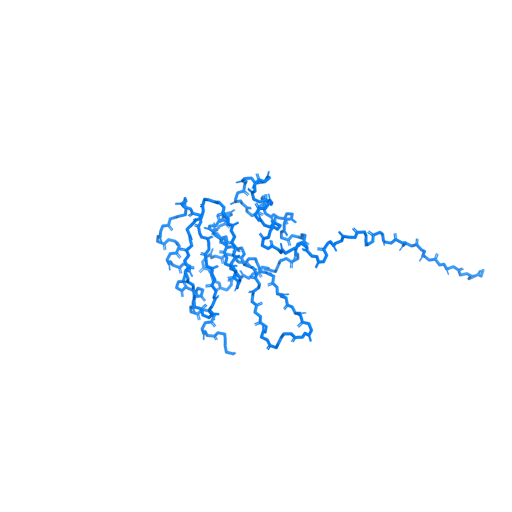 1.00 88.19 91 ASP A N 1
ATOM 724 C CA . ASP A 1 91 ? 3.922 0.637 -6.117 1.00 88.19 91 ASP A CA 1
ATOM 725 C C . ASP A 1 91 ? 5.124 1.358 -6.731 1.00 88.19 91 ASP A C 1
ATOM 727 O O . ASP A 1 91 ? 5.394 2.512 -6.395 1.00 88.19 91 ASP A O 1
ATOM 731 N N . SER A 1 92 ? 5.883 0.697 -7.600 1.00 83.69 92 SER A N 1
ATOM 732 C CA . SER A 1 92 ? 6.959 1.362 -8.357 1.00 83.69 92 SER A CA 1
ATOM 733 C C . SER A 1 92 ? 6.423 2.181 -9.534 1.00 83.69 92 SER A C 1
ATOM 735 O O . SER A 1 92 ? 7.135 3.013 -10.095 1.00 83.69 92 SER A O 1
ATOM 737 N N . ARG A 1 93 ? 5.156 1.986 -9.909 1.00 80.44 93 ARG A N 1
ATOM 738 C CA . ARG A 1 93 ? 4.454 2.726 -10.956 1.00 80.44 93 ARG A CA 1
ATOM 739 C C . ARG A 1 93 ? 3.318 3.552 -10.364 1.00 80.44 93 ARG A C 1
ATOM 741 O O . ARG A 1 93 ? 2.965 3.486 -9.188 1.00 80.44 93 ARG A O 1
ATOM 748 N N . LYS A 1 94 ? 2.746 4.417 -11.205 1.00 79.38 94 LYS A N 1
ATOM 749 C CA . LYS A 1 94 ? 1.616 5.251 -10.799 1.00 79.38 94 LYS A CA 1
ATOM 750 C C . LYS A 1 94 ? 0.325 4.440 -10.813 1.00 79.38 94 LYS A C 1
ATOM 752 O O . LYS A 1 94 ? -0.260 4.214 -11.868 1.00 79.38 94 LYS A O 1
ATOM 757 N N . LEU A 1 95 ? -0.153 4.110 -9.625 1.00 80.25 95 LEU A N 1
ATOM 758 C CA . LEU A 1 95 ? -1.464 3.540 -9.367 1.00 80.25 95 LEU A CA 1
ATOM 759 C C . LEU A 1 95 ? -2.527 4.644 -9.228 1.00 80.25 95 LEU A C 1
ATOM 761 O O . LEU A 1 95 ? -2.248 5.760 -8.775 1.00 80.25 95 LEU A O 1
ATOM 765 N N . LYS A 1 96 ? -3.771 4.329 -9.590 1.00 81.12 96 LYS A N 1
ATOM 766 C CA . LYS A 1 96 ? -4.944 5.146 -9.260 1.00 81.12 96 LYS A CA 1
ATOM 767 C C . LYS A 1 96 ? -5.881 4.320 -8.387 1.00 81.12 96 LYS A C 1
ATOM 769 O O . LYS A 1 96 ? -6.564 3.440 -8.894 1.00 81.12 96 LYS A O 1
ATOM 774 N N . LEU A 1 97 ? -5.900 4.620 -7.091 1.00 84.06 97 LEU A N 1
ATOM 775 C CA . LEU A 1 97 ? -6.886 4.090 -6.149 1.00 84.06 97 LEU A CA 1
ATOM 776 C C . LEU A 1 97 ? -7.790 5.216 -5.658 1.00 84.06 97 LEU A C 1
ATOM 778 O O . LEU A 1 97 ? -7.382 6.377 -5.590 1.00 84.06 97 LEU A O 1
ATOM 782 N N . GLU A 1 98 ? -9.010 4.860 -5.284 1.00 84.94 98 GLU A N 1
ATOM 783 C CA . GLU A 1 98 ? -9.941 5.773 -4.631 1.00 84.94 98 GLU A CA 1
ATOM 784 C C . GLU A 1 98 ? -9.744 5.758 -3.111 1.00 84.94 98 GLU A C 1
ATOM 786 O O . GLU A 1 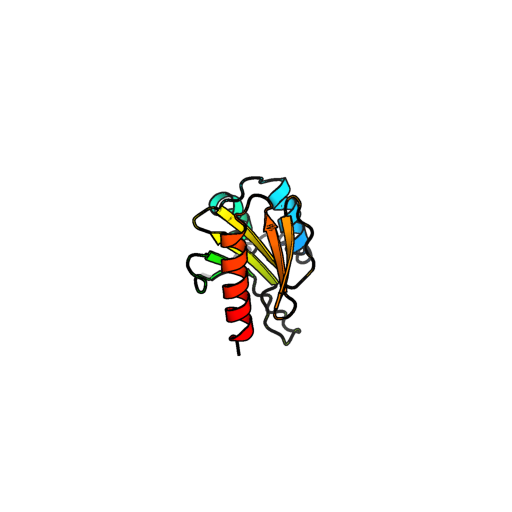98 ? -9.320 4.762 -2.523 1.00 84.94 98 GLU A O 1
ATOM 791 N N . GLY A 1 99 ? -10.031 6.885 -2.454 1.00 86.50 99 GLY A N 1
ATOM 792 C CA . GLY A 1 99 ? -9.930 6.991 -0.994 1.00 86.50 99 GLY A CA 1
ATOM 793 C C . GLY A 1 99 ? -8.502 6.903 -0.442 1.00 86.50 99 GLY A C 1
ATOM 794 O O . GLY A 1 99 ? -8.324 6.633 0.747 1.00 86.50 99 GLY A O 1
ATOM 795 N N . VAL A 1 100 ? -7.483 7.137 -1.276 1.00 90.94 100 VAL A N 1
ATOM 796 C CA . VAL A 1 100 ? -6.071 7.171 -0.870 1.00 90.94 100 VAL A CA 1
ATOM 797 C C . VAL A 1 100 ? -5.473 8.570 -0.979 1.00 90.94 100 VAL A C 1
ATOM 799 O O . VAL A 1 100 ? -5.879 9.396 -1.794 1.00 90.94 100 VAL A O 1
ATOM 802 N N . LYS A 1 101 ? -4.445 8.818 -0.174 1.00 91.38 101 LYS A N 1
ATOM 803 C CA . LYS A 1 101 ? -3.512 9.928 -0.311 1.00 91.38 101 LYS A CA 1
ATOM 804 C C . LYS A 1 101 ? -2.212 9.411 -0.902 1.00 91.38 101 LYS A C 1
ATOM 806 O O . LYS A 1 101 ? -1.571 8.523 -0.340 1.00 91.38 101 LYS A O 1
ATOM 811 N N . TYR A 1 102 ? -1.826 10.018 -2.016 1.00 92.50 102 TYR A N 1
ATOM 812 C CA . TYR A 1 102 ? -0.523 9.808 -2.625 1.00 92.50 102 TYR A CA 1
ATOM 813 C C . TYR A 1 102 ? 0.593 10.363 -1.731 1.00 92.50 102 TYR A C 1
ATOM 815 O O . TYR A 1 102 ? 0.465 11.434 -1.135 1.00 92.50 102 TYR A O 1
ATOM 823 N N . THR A 1 103 ? 1.702 9.641 -1.641 1.00 92.00 103 THR A N 1
ATOM 824 C CA . THR A 1 103 ? 2.938 10.056 -0.982 1.00 92.00 103 THR A CA 1
ATOM 825 C C . THR A 1 103 ? 4.110 9.500 -1.780 1.00 92.00 103 THR A C 1
ATOM 827 O O . THR A 1 103 ? 4.186 8.298 -2.013 1.00 92.00 103 THR A O 1
ATOM 830 N N . ALA A 1 104 ? 5.021 10.368 -2.216 1.00 90.25 104 ALA A N 1
ATOM 831 C CA . ALA A 1 104 ? 6.257 9.924 -2.849 1.00 90.25 104 ALA A CA 1
ATOM 832 C C . ALA A 1 104 ? 7.164 9.262 -1.800 1.00 90.25 104 ALA A C 1
ATOM 834 O O . ALA A 1 104 ? 7.331 9.809 -0.708 1.00 90.25 104 ALA A O 1
ATOM 835 N N . LEU A 1 105 ? 7.713 8.098 -2.134 1.00 90.00 105 LEU A N 1
ATOM 836 C CA . LEU A 1 105 ? 8.675 7.355 -1.323 1.00 90.00 105 LEU A CA 1
ATOM 837 C C . LEU A 1 105 ? 10.051 7.387 -2.004 1.00 90.00 105 LEU A C 1
ATOM 839 O O . LEU A 1 105 ? 10.192 7.860 -3.136 1.00 90.00 105 LEU A O 1
ATOM 843 N N . ASP A 1 106 ? 11.073 6.897 -1.307 1.00 88.31 106 ASP A N 1
ATOM 844 C CA . ASP A 1 106 ? 12.437 6.876 -1.845 1.00 88.31 106 ASP A CA 1
ATOM 845 C C . ASP A 1 106 ? 12.582 5.845 -2.979 1.00 88.31 106 ASP A C 1
ATOM 847 O O . ASP A 1 106 ? 11.697 5.024 -3.211 1.00 88.31 106 ASP A O 1
ATOM 851 N N . ARG A 1 107 ? 13.694 5.910 -3.727 1.00 82.88 107 ARG A N 1
ATOM 852 C CA . ARG A 1 107 ? 14.004 5.026 -4.873 1.00 82.88 107 ARG A CA 1
ATOM 853 C C . ARG A 1 107 ? 12.921 4.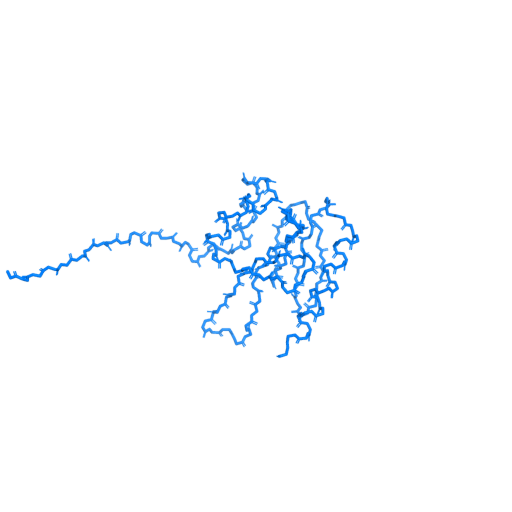961 -5.969 1.00 82.88 107 ARG A C 1
ATOM 855 O O . ARG A 1 107 ? 12.865 4.002 -6.728 1.00 82.88 107 ARG A O 1
ATOM 862 N N . GLY A 1 108 ? 12.094 6.003 -6.084 1.00 83.44 108 GLY A N 1
ATOM 863 C CA . GLY A 1 108 ? 11.060 6.109 -7.120 1.00 83.44 108 GLY A CA 1
ATOM 864 C C . GLY A 1 108 ? 9.761 5.371 -6.794 1.00 83.44 108 GLY A C 1
ATOM 865 O O . GLY A 1 108 ? 8.897 5.274 -7.659 1.00 83.44 108 GLY A O 1
ATOM 866 N N . TYR A 1 109 ? 9.598 4.884 -5.561 1.00 88.12 109 TYR A N 1
ATOM 867 C CA . TYR A 1 109 ? 8.361 4.247 -5.127 1.00 88.12 109 TYR A CA 1
ATOM 868 C C . TYR A 1 109 ? 7.248 5.269 -4.847 1.00 88.12 109 TYR A C 1
ATOM 870 O O . TYR A 1 109 ? 7.467 6.420 -4.456 1.00 88.12 109 TYR A O 1
ATOM 878 N N . HIS A 1 110 ? 6.012 4.820 -5.013 1.00 90.88 110 HIS A N 1
ATOM 879 C CA . HIS A 1 110 ? 4.797 5.600 -4.855 1.00 90.88 110 HIS A CA 1
ATOM 880 C C . HIS A 1 110 ? 3.899 4.949 -3.800 1.00 90.88 110 HIS A C 1
ATOM 882 O O . HIS A 1 110 ? 3.380 3.856 -3.998 1.00 90.88 110 HIS A O 1
ATOM 888 N N . GLY A 1 111 ? 3.704 5.624 -2.668 1.00 92.06 111 GLY A N 1
ATOM 889 C CA . GLY A 1 111 ? 2.808 5.190 -1.600 1.00 92.06 111 GLY A CA 1
ATOM 890 C C . GLY A 1 111 ? 1.395 5.751 -1.764 1.00 92.06 111 GLY A C 1
ATOM 891 O O . GLY A 1 111 ? 1.201 6.948 -1.973 1.00 92.06 111 GLY A O 1
ATOM 892 N N . TYR A 1 112 ? 0.398 4.893 -1.608 1.00 93.88 112 TYR A N 1
ATOM 893 C CA . TYR A 1 112 ? -1.031 5.170 -1.705 1.00 93.88 112 TYR A CA 1
ATOM 894 C C . TYR A 1 112 ? -1.706 4.726 -0.409 1.00 93.88 112 TYR A C 1
ATOM 896 O O . TYR A 1 112 ? -2.112 3.576 -0.261 1.00 93.88 112 TYR A O 1
ATOM 904 N N . PHE A 1 113 ? -1.807 5.631 0.562 1.00 93.88 113 PHE A N 1
ATOM 905 C CA . PHE A 1 113 ? -2.320 5.313 1.899 1.00 93.88 113 PHE A CA 1
ATOM 906 C C . PHE A 1 113 ? -3.773 5.735 2.052 1.00 93.88 113 PHE A C 1
ATOM 908 O O . PHE A 1 113 ? -4.114 6.857 1.684 1.00 93.88 113 PHE A O 1
ATOM 915 N N . PHE A 1 114 ? -4.630 4.890 2.625 1.00 91.62 114 PHE A N 1
ATOM 916 C CA . PHE A 1 114 ? -6.044 5.240 2.784 1.00 91.62 114 PHE A CA 1
ATOM 917 C C . PHE A 1 114 ? -6.225 6.474 3.668 1.00 91.62 114 PHE A C 1
ATOM 919 O O . PHE A 1 114 ? -5.520 6.659 4.658 1.00 91.62 114 PHE A O 1
ATOM 926 N N . THR A 1 115 ? -7.190 7.331 3.332 1.00 89.19 115 THR A N 1
ATOM 927 C CA . THR A 1 115 ? -7.469 8.567 4.088 1.00 89.19 115 THR A CA 1
ATOM 928 C C . THR A 1 115 ? -7.888 8.304 5.534 1.00 89.19 115 THR A C 1
ATOM 930 O O . THR A 1 115 ? -7.736 9.178 6.381 1.00 89.19 115 THR A O 1
ATOM 933 N N . GLU A 1 116 ? -8.424 7.113 5.798 1.00 89.31 116 GLU A N 1
ATOM 934 C CA . GLU A 1 116 ? -8.811 6.600 7.118 1.00 89.31 116 GLU A CA 1
ATOM 935 C C . GLU A 1 116 ? -7.632 6.047 7.940 1.00 89.31 116 GLU A C 1
ATOM 937 O O . GLU A 1 116 ? -7.803 5.708 9.111 1.00 89.31 116 GLU A O 1
ATOM 942 N N . THR A 1 117 ? -6.446 5.919 7.343 1.00 89.44 117 THR A N 1
ATOM 943 C CA . THR A 1 117 ? -5.238 5.468 8.038 1.00 89.44 117 THR A CA 1
ATOM 944 C C . THR A 1 117 ? -4.705 6.582 8.936 1.00 89.44 117 THR A C 1
ATOM 946 O O . THR A 1 117 ? -4.564 7.727 8.508 1.00 89.44 117 THR A O 1
ATOM 949 N N . ASP A 1 118 ? -4.365 6.238 10.182 1.00 90.94 118 ASP A N 1
ATOM 950 C CA . ASP A 1 118 ? -3.759 7.174 11.131 1.00 90.94 118 ASP A CA 1
ATOM 951 C C . ASP A 1 118 ? -2.438 7.753 10.591 1.00 90.94 118 ASP A C 1
ATOM 953 O O . ASP A 1 118 ? -1.568 7.032 10.093 1.00 90.94 118 ASP A O 1
ATOM 957 N N . GLU A 1 119 ? -2.271 9.072 10.711 1.00 89.69 119 GLU A N 1
ATOM 958 C CA . GLU A 1 119 ? -1.113 9.777 10.156 1.00 89.69 119 GLU A CA 1
ATOM 959 C C . GLU A 1 119 ? 0.199 9.335 10.818 1.00 89.69 119 GLU A C 1
ATOM 961 O O . GLU A 1 119 ? 1.207 9.193 10.128 1.00 89.69 119 GLU A O 1
ATOM 966 N N . LYS A 1 120 ? 0.214 9.069 12.133 1.00 91.38 120 LYS A N 1
ATOM 967 C CA . LYS A 1 120 ? 1.438 8.625 12.822 1.00 91.38 120 LYS A CA 1
ATOM 968 C C . LYS A 1 120 ? 1.849 7.243 12.339 1.00 91.38 120 LYS A C 1
ATOM 970 O O . LYS A 1 120 ? 3.034 7.002 12.114 1.00 91.38 120 LYS A O 1
ATOM 975 N N . LEU A 1 121 ? 0.872 6.361 12.151 1.00 90.94 121 LEU A N 1
ATOM 976 C CA . LEU A 1 121 ? 1.074 5.020 11.616 1.00 90.94 121 LEU A CA 1
ATOM 977 C C . LEU A 1 121 ? 1.626 5.081 10.184 1.00 90.94 121 LEU A C 1
ATOM 979 O O . LEU A 1 121 ? 2.666 4.486 9.899 1.00 90.94 121 LEU A O 1
ATOM 983 N N . LYS A 1 122 ? 1.016 5.896 9.316 1.00 92.06 122 LYS A N 1
ATOM 984 C CA . LYS A 1 122 ? 1.509 6.147 7.955 1.00 92.06 122 LYS A CA 1
ATOM 985 C C . LYS A 1 122 ? 2.964 6.631 7.952 1.00 92.06 122 LYS A C 1
ATOM 987 O O . LYS A 1 122 ? 3.808 6.055 7.274 1.00 92.06 122 LYS A O 1
ATOM 992 N N . GLN A 1 123 ? 3.278 7.663 8.737 1.00 92.50 123 GLN A N 1
ATOM 993 C CA . GLN A 1 123 ? 4.628 8.236 8.807 1.00 92.50 123 GLN A CA 1
ATOM 994 C C . GLN A 1 123 ? 5.660 7.245 9.362 1.00 92.50 123 GLN A C 1
ATOM 996 O O . GLN A 1 123 ? 6.802 7.215 8.904 1.00 92.50 123 GLN A O 1
ATOM 1001 N N . ALA A 1 124 ? 5.272 6.415 10.334 1.00 92.31 124 ALA A N 1
ATOM 1002 C CA . ALA A 1 124 ? 6.138 5.372 10.872 1.00 92.31 124 ALA A CA 1
ATOM 1003 C C . ALA A 1 124 ? 6.459 4.294 9.827 1.00 92.31 124 ALA A C 1
ATOM 1005 O O . ALA A 1 124 ? 7.608 3.855 9.752 1.00 92.31 124 ALA A O 1
ATOM 1006 N N . TYR A 1 125 ? 5.475 3.894 9.014 1.00 92.50 125 TYR A N 1
ATOM 1007 C CA . TYR A 1 125 ? 5.703 2.979 7.898 1.00 92.50 125 TYR A CA 1
ATOM 1008 C C . TYR A 1 125 ? 6.620 3.598 6.837 1.00 92.50 125 TYR A C 1
ATOM 1010 O O . TYR A 1 125 ? 7.630 2.991 6.504 1.00 92.50 125 TYR A O 1
ATOM 1018 N N . ILE A 1 126 ? 6.344 4.828 6.382 1.00 92.06 126 ILE A N 1
ATOM 1019 C CA . ILE A 1 126 ? 7.155 5.520 5.360 1.00 92.06 126 ILE A CA 1
ATOM 1020 C C . ILE A 1 126 ? 8.634 5.557 5.755 1.00 92.06 126 ILE A C 1
ATOM 1022 O O . ILE A 1 126 ? 9.498 5.215 4.953 1.00 92.06 126 ILE A O 1
ATOM 1026 N N . LYS A 1 127 ? 8.942 5.915 7.009 1.00 92.19 127 LYS A N 1
ATOM 1027 C CA . LYS A 1 127 ? 10.329 5.936 7.499 1.00 92.19 127 LYS A CA 1
ATOM 1028 C C . LYS A 1 127 ? 10.990 4.558 7.448 1.00 92.19 127 LYS A C 1
ATOM 1030 O O . LYS A 1 127 ? 12.152 4.468 7.067 1.00 92.19 127 LYS A O 1
ATOM 1035 N N . LYS A 1 128 ? 10.268 3.503 7.840 1.00 90.50 128 LYS A N 1
ATOM 1036 C CA . LYS A 1 128 ? 10.768 2.120 7.811 1.00 90.50 128 LYS A CA 1
ATOM 1037 C C . LYS A 1 128 ? 10.985 1.636 6.383 1.00 90.50 128 LYS A C 1
ATOM 1039 O O . LYS A 1 128 ? 12.061 1.136 6.089 1.00 90.50 128 LYS A O 1
ATOM 1044 N N . PHE A 1 129 ? 10.009 1.855 5.507 1.00 89.25 129 PHE A N 1
ATOM 1045 C CA . PHE A 1 129 ? 10.095 1.478 4.103 1.00 89.25 129 PHE A CA 1
ATOM 1046 C C . PHE A 1 129 ? 11.255 2.191 3.407 1.00 89.25 129 PHE A C 1
ATOM 1048 O O . PHE A 1 129 ? 12.100 1.526 2.822 1.00 89.25 129 PHE A O 1
ATOM 1055 N N . ASN A 1 130 ? 11.362 3.518 3.543 1.00 90.06 130 ASN A N 1
ATOM 1056 C CA . ASN A 1 130 ? 12.469 4.286 2.971 1.00 90.06 130 ASN A CA 1
ATOM 1057 C C . ASN A 1 130 ? 13.822 3.804 3.503 1.00 90.06 130 ASN A C 1
ATOM 1059 O O . ASN A 1 130 ? 14.762 3.627 2.735 1.00 90.06 130 ASN A O 1
ATOM 1063 N N . PHE A 1 131 ? 13.928 3.542 4.809 1.00 89.00 131 PHE A N 1
ATOM 1064 C CA . PHE A 1 131 ? 15.141 2.962 5.378 1.00 89.00 131 PHE A CA 1
ATOM 1065 C C . PHE A 1 131 ? 15.450 1.591 4.761 1.00 89.00 131 PHE A C 1
ATOM 1067 O O . PHE A 1 131 ? 16.579 1.368 4.339 1.00 89.00 131 PHE A O 1
ATOM 1074 N N . PHE A 1 132 ? 14.461 0.702 4.658 1.00 85.25 132 PHE A N 1
ATOM 1075 C CA . PHE A 1 132 ? 14.619 -0.626 4.072 1.00 85.25 132 PHE A CA 1
ATOM 1076 C C . PHE A 1 132 ? 15.081 -0.556 2.616 1.00 85.25 132 PHE A C 1
ATOM 1078 O O . PHE A 1 132 ? 16.120 -1.122 2.291 1.00 85.25 132 PHE A O 1
ATOM 1085 N N . VAL A 1 133 ? 14.379 0.188 1.756 1.00 82.00 133 VAL A N 1
ATOM 1086 C CA . VAL A 1 133 ? 14.757 0.282 0.340 1.00 82.00 133 VAL A CA 1
ATOM 1087 C C . VAL A 1 133 ? 16.107 0.958 0.163 1.00 82.00 133 VAL A C 1
ATOM 1089 O O . VAL A 1 133 ? 16.843 0.547 -0.715 1.00 82.00 133 VAL A O 1
ATOM 1092 N N . ASN A 1 134 ? 16.476 1.938 0.995 1.00 85.25 134 ASN A N 1
ATOM 1093 C CA . ASN A 1 134 ? 17.782 2.594 0.902 1.00 85.25 134 ASN A CA 1
ATOM 1094 C C . ASN A 1 134 ? 18.945 1.719 1.390 1.00 85.25 134 ASN A C 1
ATOM 1096 O O . ASN A 1 134 ? 20.050 1.907 0.891 1.00 85.25 134 ASN A O 1
ATOM 1100 N N . ASN A 1 135 ? 18.705 0.794 2.326 1.00 81.38 135 ASN A N 1
ATOM 1101 C CA . ASN A 1 135 ? 19.708 -0.148 2.843 1.00 81.38 135 ASN A CA 1
ATOM 1102 C C . ASN A 1 135 ? 19.695 -1.507 2.124 1.00 81.38 135 ASN A C 1
ATOM 1104 O O . ASN A 1 135 ? 20.535 -2.351 2.422 1.00 81.38 135 ASN A O 1
ATOM 1108 N N . ALA A 1 136 ? 18.748 -1.735 1.213 1.00 67.44 136 ALA A N 1
ATOM 1109 C CA . ALA A 1 136 ? 18.822 -2.814 0.241 1.00 67.44 136 ALA A CA 1
ATOM 1110 C C . ALA A 1 136 ? 19.913 -2.447 -0.782 1.00 67.44 136 ALA A C 1
ATOM 1112 O O . ALA A 1 136 ? 19.649 -1.757 -1.775 1.00 67.44 136 ALA A O 1
ATOM 1113 N N . ASP A 1 137 ? 21.148 -2.796 -0.436 1.00 43.78 137 ASP A N 1
ATOM 1114 C CA . ASP A 1 137 ? 22.357 -2.753 -1.266 1.00 43.78 137 ASP A CA 1
ATOM 1115 C C . ASP A 1 137 ? 22.638 -4.158 -1.817 1.00 43.78 137 ASP A C 1
ATOM 1117 O O . ASP A 1 137 ? 22.603 -5.121 -1.011 1.00 43.78 137 ASP A O 1
#

Secondary structure (DSSP, 8-state):
----------------TT--HHHHHHHHHHH----BTTTTHHHHHHTTPEEE-TTTTEEEEEEE---TT-SS--EEEEEEEETTEEEEEEESS----TTEEEEE-GGG-EEEEETTS-HHHHHHHHHHHHHHHHH--

Radius of gyration: 17.54 Å; chains: 1; bounding box: 38×64×35 Å

Foldseek 3Di:
DDDDDDPPVPCPPDPPPPPQLLNVVQVLCVVQVQQWCVSCVVVCVSQVFDWDCQLPPKIKTFHFDPPVPDPDGDTAKIFIDRPGGGFWMKGLDDHDHPQWDWDAAPPSIIITGHPPHDPVVVVSSRVSVNVVVVPPD

Organism: NCBI:txid79329

Sequence (137 aa):
MNTGVFHAAVQQNKLKQSTIIENALATYMQEHPEKTKAGMESFIQQFQLEAMDNNKPYIEYYNYESAADDPSPGFRTVLVFHKDKLIGVVDSRKLKLEGVKYTALDRGYHGYFFTETDEKLKQAYIKKFNFFVNNAD